Protein AF-A0A497RKB3-F1 (afdb_monomer_lite)

Radius of gyration: 11.38 Å; chains: 1; bounding box: 26×19×28 Å

Secondary structure (DSSP, 8-state):
--EEEEE-TTT-SSSEEEEEEEEEEE-SSEEEEEEEETTT--EEEEEEETTTTEEEEE-

pLDDT: mean 87.93, std 4.8, range [62.88, 93.31]

Foldseek 3Di:
DDKDWDDDVVVNPPGTFIWDFPDWDDDPFKIKTWTAGPPVRDIWMWIAGPVVRDIDIGD

Sequence (59 aa):
MEEIEFDCPVCNDNKKHKAKVIRKFEDKYRAFMEVQCLDCGRKGTIKRIKTINMELYEF

Structure (mmCIF, N/CA/C/O backbone):
data_AF-A0A497RKB3-F1
#
_entry.id   AF-A0A497RKB3-F1
#
loop_
_atom_site.group_PDB
_atom_site.id
_atom_site.type_symbol
_atom_site.label_atom_id
_atom_site.label_alt_id
_atom_site.label_comp_id
_atom_site.label_asym_id
_atom_site.label_entity_id
_atom_site.label_seq_id
_atom_site.pdbx_PDB_ins_code
_atom_site.Cartn_x
_atom_site.Cartn_y
_atom_site.Cartn_z
_atom_site.occupancy
_atom_site.B_iso_or_equiv
_atom_site.auth_seq_id
_atom_site.auth_comp_id
_atom_site.auth_asym_id
_atom_site.auth_atom_id
_atom_site.pdbx_PDB_model_num
ATOM 1 N N . MET A 1 1 ? 7.698 -5.957 10.893 1.00 62.88 1 MET A N 1
ATOM 2 C CA . MET A 1 1 ? 6.552 -5.962 9.957 1.00 62.88 1 MET A CA 1
ATOM 3 C C . MET A 1 1 ? 6.378 -4.527 9.507 1.00 62.88 1 MET A C 1
ATOM 5 O O . MET A 1 1 ? 6.486 -3.658 10.355 1.00 62.88 1 MET A O 1
ATOM 9 N N . GLU A 1 2 ? 6.258 -4.281 8.208 1.00 86.31 2 GLU A N 1
ATOM 10 C CA . GLU A 1 2 ? 6.192 -2.921 7.660 1.00 86.31 2 GLU A CA 1
ATOM 11 C C . GLU A 1 2 ? 4.740 -2.425 7.731 1.00 86.31 2 GLU A C 1
ATOM 13 O O . GLU A 1 2 ? 3.812 -3.176 7.418 1.00 86.31 2 GLU A O 1
ATOM 18 N N . GLU A 1 3 ? 4.545 -1.198 8.204 1.00 89.00 3 GLU A N 1
ATOM 19 C CA . GLU A 1 3 ? 3.238 -0.553 8.346 1.00 89.00 3 GLU A CA 1
ATOM 20 C C . GLU A 1 3 ? 3.242 0.719 7.507 1.00 89.00 3 GLU A C 1
ATOM 22 O O . GLU A 1 3 ? 4.220 1.467 7.517 1.00 89.00 3 GLU A O 1
ATOM 27 N N . ILE A 1 4 ? 2.161 0.952 6.770 1.00 89.50 4 ILE A N 1
ATOM 28 C CA . ILE A 1 4 ? 1.996 2.148 5.950 1.00 89.50 4 ILE A CA 1
ATOM 29 C C . ILE A 1 4 ? 0.717 2.877 6.327 1.00 89.50 4 ILE A C 1
ATOM 31 O O . ILE A 1 4 ? -0.253 2.273 6.782 1.00 89.50 4 ILE A O 1
ATOM 35 N N . GLU A 1 5 ? 0.713 4.180 6.097 1.00 89.62 5 GLU A N 1
ATOM 36 C CA . GLU A 1 5 ? -0.494 4.988 6.173 1.00 89.62 5 GLU A CA 1
ATOM 37 C C . GLU A 1 5 ? -1.080 5.144 4.771 1.00 89.62 5 GLU A C 1
ATOM 39 O O . GLU A 1 5 ? -0.378 5.544 3.841 1.00 89.62 5 GLU A O 1
ATOM 44 N N . PHE A 1 6 ? -2.361 4.831 4.609 1.00 86.06 6 PHE A N 1
ATOM 45 C CA . PHE A 1 6 ? -3.060 4.954 3.333 1.00 86.06 6 PHE A CA 1
ATOM 46 C C . PHE A 1 6 ? -4.502 5.405 3.548 1.00 86.06 6 PHE A C 1
ATOM 48 O O . PHE A 1 6 ? -5.077 5.198 4.618 1.00 86.06 6 PHE A O 1
ATOM 55 N N . ASP A 1 7 ? -5.079 6.031 2.529 1.00 85.25 7 ASP A N 1
ATOM 56 C CA . ASP A 1 7 ? -6.509 6.314 2.520 1.00 85.25 7 ASP A CA 1
ATOM 57 C C . ASP A 1 7 ? -7.243 5.020 2.157 1.00 85.25 7 ASP A C 1
ATOM 59 O O . ASP A 1 7 ? -7.027 4.453 1.083 1.00 85.25 7 ASP A O 1
ATOM 63 N N . CYS A 1 8 ? -8.013 4.480 3.103 1.00 84.19 8 CYS A N 1
ATOM 64 C CA . CYS A 1 8 ? -8.692 3.208 2.906 1.00 84.19 8 CYS A CA 1
ATOM 65 C C . CYS A 1 8 ? -9.999 3.448 2.143 1.00 84.19 8 CYS A C 1
ATOM 67 O O . CYS A 1 8 ? -10.944 3.961 2.748 1.00 84.19 8 CYS A O 1
ATOM 69 N N . PRO A 1 9 ? -10.127 3.005 0.875 1.00 84.31 9 PRO A N 1
ATOM 70 C CA . PRO A 1 9 ? -11.345 3.235 0.096 1.00 84.31 9 PRO A CA 1
ATOM 71 C C . PRO A 1 9 ? -12.567 2.509 0.680 1.00 84.31 9 PRO A C 1
ATOM 73 O O . PRO A 1 9 ? -13.698 2.822 0.329 1.00 84.31 9 PRO A O 1
ATOM 76 N N . VAL A 1 10 ? -12.347 1.538 1.576 1.00 86.62 10 VAL A N 1
ATOM 77 C CA . VAL A 1 10 ? -13.411 0.815 2.286 1.00 86.62 10 VAL A CA 1
ATOM 78 C C . VAL A 1 10 ? -13.906 1.589 3.505 1.00 86.62 10 VAL A C 1
ATOM 80 O O . VAL A 1 10 ? -15.107 1.603 3.752 1.00 86.62 10 VAL A O 1
ATOM 83 N N . CYS A 1 11 ? -13.005 2.205 4.277 1.00 86.06 11 CYS A N 1
ATOM 84 C CA . CYS A 1 11 ? -13.409 3.009 5.432 1.00 86.06 11 CYS A CA 1
ATOM 85 C C . CYS A 1 11 ? -14.016 4.344 4.973 1.00 86.06 11 CYS A C 1
ATOM 87 O O . CYS A 1 11 ? -15.046 4.762 5.498 1.00 86.06 11 CYS A O 1
ATOM 89 N N . ASN A 1 12 ? -13.426 4.950 3.931 1.00 80.69 12 ASN A N 1
ATOM 90 C CA . ASN A 1 12 ? -13.914 6.147 3.243 1.00 80.69 12 ASN A CA 1
ATOM 91 C C . ASN A 1 12 ? -14.254 7.326 4.183 1.00 80.69 12 ASN A C 1
ATOM 93 O O . ASN A 1 12 ? -15.154 8.120 3.912 1.00 80.69 12 ASN A O 1
ATOM 97 N N . ASP A 1 13 ? -13.540 7.457 5.302 1.00 83.88 13 ASP A N 1
ATOM 98 C CA . ASP A 1 13 ? -13.721 8.527 6.291 1.00 83.88 13 ASP A CA 1
ATOM 99 C C . ASP A 1 13 ? -12.732 9.694 6.125 1.00 83.88 13 ASP A C 1
ATOM 101 O O . ASP A 1 13 ? -12.644 10.556 7.000 1.00 83.88 13 ASP A O 1
ATOM 105 N N . ASN A 1 14 ? -12.031 9.769 4.982 1.00 80.00 14 ASN A N 1
ATOM 106 C CA . ASN A 1 14 ? -11.015 10.789 4.664 1.00 80.00 14 ASN A CA 1
ATOM 107 C C . ASN A 1 14 ? -9.872 10.874 5.697 1.00 80.00 14 ASN A C 1
ATOM 109 O O . ASN A 1 14 ? -9.210 11.910 5.831 1.00 80.00 14 ASN A O 1
ATOM 113 N N . LYS A 1 15 ? -9.635 9.800 6.455 1.00 87.25 15 LYS A N 1
ATOM 114 C CA . LYS A 1 15 ? -8.497 9.685 7.366 1.00 87.25 15 LYS A CA 1
ATOM 115 C C . LYS A 1 15 ? -7.504 8.676 6.824 1.00 87.25 15 LYS A C 1
ATOM 117 O O . LYS A 1 15 ? -7.849 7.679 6.193 1.00 87.25 15 LYS A O 1
ATOM 122 N N . LYS A 1 16 ? -6.234 8.918 7.140 1.00 85.31 16 LYS A N 1
ATOM 123 C CA . LYS A 1 16 ? -5.189 7.930 6.904 1.00 85.31 16 LYS A CA 1
ATOM 124 C C . LYS A 1 16 ? -5.343 6.793 7.906 1.00 85.31 16 LYS A C 1
ATOM 126 O O . LYS A 1 16 ? -5.262 7.011 9.114 1.00 85.31 16 LYS A O 1
ATOM 131 N N . HIS A 1 17 ? -5.526 5.589 7.387 1.00 88.56 17 HIS A N 1
ATOM 132 C CA . HIS A 1 17 ? -5.543 4.359 8.162 1.00 88.56 17 HIS A CA 1
ATOM 133 C C . HIS A 1 17 ? -4.180 3.701 8.162 1.00 88.56 17 HIS A C 1
ATOM 135 O O . HIS A 1 17 ? -3.418 3.814 7.197 1.00 88.56 17 HIS A O 1
ATOM 141 N N . LYS A 1 18 ? -3.907 2.934 9.217 1.00 91.12 18 LYS A N 1
ATOM 142 C CA . LYS A 1 18 ? -2.736 2.063 9.241 1.00 91.12 18 LYS A CA 1
ATOM 143 C C . LYS A 1 18 ? -3.052 0.772 8.505 1.00 91.12 18 LYS A C 1
ATOM 145 O O . LYS A 1 18 ? -4.026 0.079 8.799 1.00 91.12 18 LYS A O 1
ATOM 150 N N . ALA A 1 19 ? -2.197 0.432 7.557 1.00 91.38 19 ALA A N 1
ATOM 151 C CA . ALA A 1 19 ? -2.191 -0.844 6.875 1.00 91.38 19 ALA A CA 1
ATOM 152 C C . ALA A 1 19 ? -0.928 -1.613 7.232 1.00 91.38 19 ALA A C 1
ATOM 154 O O . ALA A 1 19 ? 0.183 -1.088 7.180 1.00 91.38 19 ALA A O 1
ATOM 155 N N . LYS A 1 20 ? -1.091 -2.901 7.503 1.00 93.25 20 LYS A N 1
ATOM 156 C CA . LYS A 1 20 ? 0.018 -3.837 7.605 1.00 93.25 20 LYS A CA 1
ATOM 157 C C . LYS A 1 20 ? 0.378 -4.350 6.218 1.00 93.25 20 LYS A C 1
ATOM 159 O O . LYS A 1 20 ? -0.469 -4.932 5.542 1.00 93.25 20 LYS A O 1
ATOM 164 N N . VAL A 1 21 ? 1.632 -4.188 5.813 1.00 92.69 21 VAL A N 1
ATOM 165 C CA . VAL A 1 21 ? 2.137 -4.747 4.556 1.00 92.69 21 VAL A CA 1
ATOM 166 C C . VAL A 1 21 ? 2.341 -6.250 4.744 1.00 92.69 21 VAL A C 1
ATOM 168 O O . VAL A 1 21 ? 3.175 -6.688 5.539 1.00 92.69 21 VAL A O 1
ATOM 171 N N . ILE A 1 22 ? 1.553 -7.048 4.025 1.00 92.75 22 ILE A N 1
ATOM 172 C CA . ILE A 1 22 ? 1.658 -8.512 4.013 1.00 92.75 22 ILE A CA 1
ATOM 173 C C . ILE A 1 22 ? 2.750 -8.929 3.032 1.00 92.75 22 ILE A C 1
ATOM 175 O O . ILE A 1 22 ? 3.612 -9.747 3.356 1.00 92.75 22 ILE A O 1
ATOM 179 N N . ARG A 1 23 ? 2.719 -8.355 1.828 1.00 91.12 23 ARG A N 1
ATOM 180 C CA . ARG A 1 23 ? 3.692 -8.608 0.768 1.00 91.12 23 ARG A CA 1
ATOM 181 C C . ARG A 1 23 ? 4.020 -7.311 0.066 1.00 91.12 23 ARG A C 1
ATOM 183 O O . ARG A 1 23 ? 3.138 -6.507 -0.205 1.00 91.12 23 ARG A O 1
ATOM 190 N N . LYS A 1 24 ? 5.288 -7.144 -0.280 1.00 91.81 24 LYS A N 1
ATOM 191 C CA . LYS A 1 24 ? 5.740 -6.067 -1.150 1.00 91.81 24 LYS A CA 1
ATOM 192 C C . LYS A 1 24 ? 6.609 -6.639 -2.245 1.00 91.81 24 LYS A C 1
ATOM 194 O O . LYS A 1 24 ? 7.400 -7.551 -2.010 1.00 91.81 24 LYS A O 1
ATOM 199 N N . PHE A 1 25 ? 6.437 -6.097 -3.430 1.00 90.00 25 PHE A N 1
ATOM 200 C CA . PHE A 1 25 ? 7.186 -6.462 -4.605 1.00 90.00 25 PHE A CA 1
ATOM 201 C C . PHE A 1 25 ? 7.432 -5.196 -5.413 1.00 90.00 25 PHE A C 1
ATOM 203 O O . PHE A 1 25 ? 6.496 -4.476 -5.747 1.00 90.00 25 PHE A O 1
ATOM 210 N N . GLU A 1 26 ? 8.689 -4.900 -5.703 1.00 91.06 26 GLU A N 1
ATOM 211 C CA . GLU A 1 26 ? 9.057 -3.719 -6.467 1.00 91.06 26 GLU A CA 1
ATOM 212 C C . GLU A 1 26 ? 10.071 -4.088 -7.542 1.00 91.06 26 GLU A C 1
ATOM 214 O O . GLU A 1 26 ? 11.101 -4.690 -7.261 1.00 91.06 26 GLU A O 1
ATOM 219 N N . ASP A 1 27 ? 9.767 -3.674 -8.767 1.00 91.12 27 ASP A N 1
ATOM 220 C CA . ASP A 1 27 ? 10.625 -3.769 -9.938 1.00 91.12 27 ASP A CA 1
ATOM 221 C C . ASP A 1 27 ? 10.921 -2.375 -10.508 1.00 91.12 27 ASP A C 1
ATOM 223 O O . ASP A 1 27 ? 10.315 -1.357 -10.149 1.00 91.12 27 ASP A O 1
ATOM 227 N N . LYS A 1 28 ? 11.796 -2.351 -11.519 1.00 89.81 28 LYS A N 1
ATOM 228 C CA . LYS A 1 28 ? 12.099 -1.169 -12.340 1.00 89.81 28 LYS A CA 1
ATOM 229 C C . LYS A 1 28 ? 10.854 -0.503 -12.949 1.00 89.81 28 LYS A C 1
ATOM 231 O O . LYS A 1 28 ? 10.852 0.707 -13.145 1.00 89.81 28 LYS A O 1
ATOM 236 N N . TYR A 1 29 ? 9.803 -1.272 -13.241 1.00 89.06 29 TYR A N 1
ATOM 237 C CA . TYR A 1 29 ? 8.614 -0.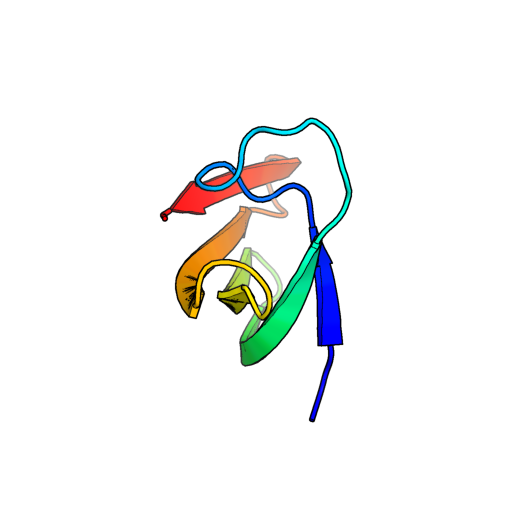782 -13.952 1.00 89.06 29 TYR A CA 1
ATOM 238 C C . TYR A 1 29 ? 7.388 -0.577 -13.056 1.00 89.06 29 TYR A C 1
ATOM 240 O O . TYR A 1 29 ? 6.541 0.267 -13.351 1.00 89.06 29 TYR A O 1
ATOM 248 N N . ARG A 1 30 ? 7.265 -1.352 -11.975 1.00 89.88 30 ARG A N 1
ATOM 249 C CA . ARG A 1 30 ? 6.054 -1.410 -11.151 1.00 89.88 30 ARG A CA 1
ATOM 250 C C . ARG A 1 30 ? 6.381 -1.732 -9.701 1.00 89.88 30 ARG A C 1
ATOM 252 O O . ARG A 1 30 ? 7.292 -2.506 -9.439 1.00 89.88 30 ARG A O 1
ATOM 259 N N . ALA A 1 31 ? 5.605 -1.180 -8.784 1.00 90.81 31 ALA A N 1
ATOM 260 C CA . 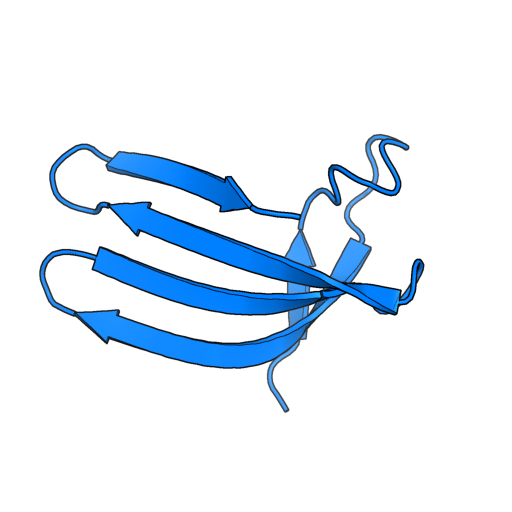ALA A 1 31 ? 5.542 -1.617 -7.399 1.00 90.81 31 ALA A CA 1
ATOM 261 C C . ALA A 1 31 ? 4.157 -2.213 -7.129 1.00 90.81 31 ALA A C 1
ATOM 263 O O . ALA A 1 31 ? 3.150 -1.746 -7.656 1.00 90.81 31 ALA A O 1
ATOM 264 N N . PHE A 1 32 ? 4.110 -3.264 -6.331 1.00 90.69 32 PHE A N 1
ATOM 265 C CA . PHE A 1 32 ? 2.909 -3.935 -5.869 1.00 90.69 32 PHE A CA 1
ATOM 266 C C . PHE A 1 32 ? 3.059 -4.165 -4.371 1.00 90.69 32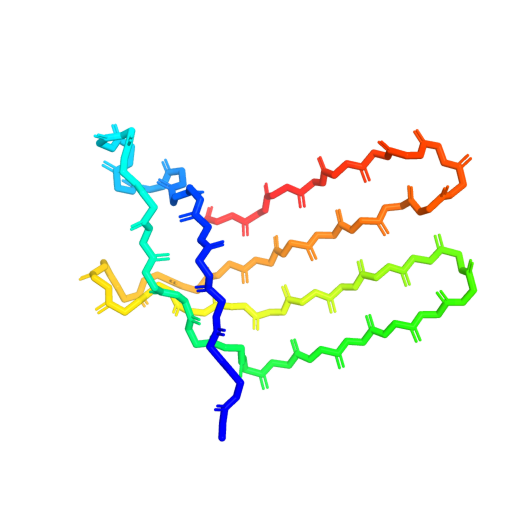 PHE A C 1
ATOM 268 O O . PHE A 1 32 ? 4.044 -4.750 -3.921 1.00 90.69 32 PHE A O 1
ATOM 275 N N . MET A 1 33 ? 2.076 -3.728 -3.597 1.00 91.88 33 MET A N 1
ATOM 276 C CA . MET A 1 33 ? 2.005 -4.011 -2.171 1.00 91.88 33 MET A CA 1
ATOM 277 C C . MET A 1 33 ? 0.642 -4.581 -1.823 1.00 91.88 33 MET A C 1
ATOM 279 O O . MET A 1 33 ? -0.387 -3.991 -2.130 1.00 91.88 33 MET A O 1
ATOM 283 N N . GLU A 1 34 ? 0.651 -5.735 -1.176 1.00 93.31 34 GLU A N 1
ATOM 284 C CA . GLU A 1 34 ? -0.512 -6.320 -0.533 1.00 93.31 34 GLU A CA 1
ATOM 285 C C . GLU A 1 34 ? -0.551 -5.829 0.907 1.00 93.31 34 GLU A C 1
ATOM 287 O O . GLU A 1 34 ? 0.394 -6.025 1.680 1.00 93.31 34 GLU A O 1
ATOM 292 N N . VAL A 1 35 ? -1.646 -5.167 1.251 1.00 92.38 35 VAL A N 1
ATOM 293 C CA . VAL A 1 35 ? -1.829 -4.462 2.510 1.00 92.38 35 VAL A CA 1
ATOM 294 C C . VAL A 1 35 ? -3.114 -4.915 3.182 1.00 92.38 35 VAL A C 1
ATOM 296 O O . VAL A 1 35 ? -4.104 -5.228 2.527 1.00 92.38 35 VAL A O 1
ATOM 299 N N . GLN A 1 36 ? -3.112 -4.944 4.507 1.00 92.19 36 GLN A N 1
ATOM 300 C CA . GLN A 1 36 ? -4.306 -5.182 5.304 1.00 92.19 36 GLN A CA 1
ATOM 301 C C . GLN A 1 36 ? -4.569 -3.977 6.188 1.00 92.19 36 GLN A C 1
ATOM 303 O O . GLN A 1 36 ? -3.751 -3.671 7.054 1.00 92.19 36 GLN A O 1
ATOM 308 N N . CYS A 1 37 ? -5.709 -3.320 5.990 1.00 92.00 37 CYS A N 1
ATOM 309 C CA . CYS A 1 37 ? -6.164 -2.261 6.878 1.00 92.00 37 CYS A CA 1
ATOM 310 C C . CYS A 1 37 ? -6.325 -2.825 8.292 1.00 92.00 37 CYS A C 1
ATOM 312 O O . CYS A 1 37 ? -6.988 -3.847 8.479 1.00 92.00 37 CYS A O 1
ATOM 314 N N . LEU A 1 38 ? -5.709 -2.178 9.277 1.00 90.44 38 LEU A N 1
ATOM 315 C CA . LEU A 1 38 ? -5.802 -2.588 10.674 1.00 90.44 38 LEU A CA 1
ATOM 316 C C . LEU A 1 38 ? -7.114 -2.134 11.328 1.00 90.44 38 LEU A C 1
ATOM 318 O O . LEU A 1 38 ? -7.522 -2.745 12.308 1.00 90.44 38 LEU A O 1
ATOM 322 N N . ASP A 1 39 ? -7.790 -1.128 10.766 1.00 88.44 39 ASP A N 1
ATOM 323 C CA . ASP A 1 39 ? -9.078 -0.635 11.262 1.00 88.44 39 ASP A CA 1
ATOM 324 C C . ASP A 1 39 ? -10.256 -1.498 10.781 1.00 88.44 39 ASP A C 1
ATOM 326 O O . ASP A 1 39 ? -10.978 -2.071 11.593 1.00 88.44 39 ASP A O 1
ATOM 330 N N . CYS A 1 40 ? -10.448 -1.644 9.462 1.00 89.38 40 CYS A N 1
ATOM 331 C CA . CYS A 1 40 ? -11.561 -2.434 8.910 1.00 89.38 40 CYS A CA 1
ATOM 332 C C . CYS A 1 40 ? -11.217 -3.911 8.662 1.00 89.38 40 CYS A C 1
ATOM 334 O O . CYS A 1 40 ? -12.086 -4.700 8.293 1.00 89.38 40 CYS A O 1
ATOM 336 N N . GLY A 1 41 ? -9.945 -4.300 8.805 1.00 88.25 41 GLY A N 1
ATOM 337 C CA . GLY A 1 41 ? -9.471 -5.671 8.591 1.00 88.25 41 GLY A CA 1
ATOM 338 C C . GLY A 1 41 ? -9.381 -6.104 7.123 1.00 88.25 41 GLY A C 1
ATOM 339 O O . GLY A 1 41 ? -8.913 -7.215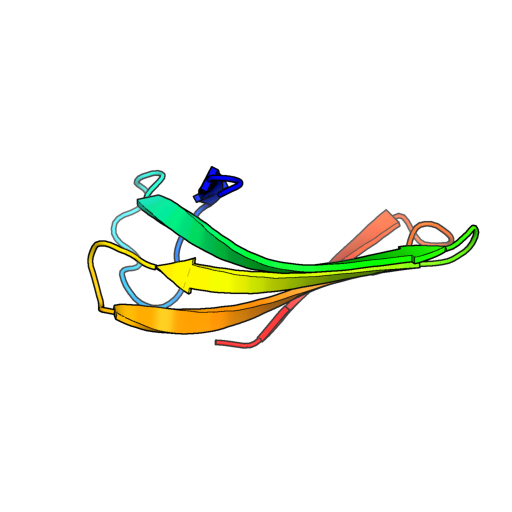 6.852 1.00 88.25 41 GLY A O 1
ATOM 340 N N . ARG A 1 42 ? -9.808 -5.256 6.174 1.00 90.12 42 ARG A N 1
ATOM 341 C CA . ARG A 1 42 ? -9.848 -5.569 4.740 1.00 90.12 42 ARG A CA 1
ATOM 342 C C . ARG A 1 42 ? -8.442 -5.677 4.161 1.00 90.12 42 ARG A C 1
ATOM 344 O O . ARG A 1 42 ? -7.576 -4.847 4.441 1.00 90.12 42 ARG A O 1
ATOM 351 N N . LYS A 1 43 ? -8.234 -6.693 3.328 1.00 91.44 43 LYS A N 1
ATOM 352 C CA . LYS A 1 43 ? -7.018 -6.853 2.532 1.00 91.44 43 LYS A CA 1
ATOM 353 C C . LYS A 1 43 ? -7.239 -6.240 1.162 1.00 91.44 43 LYS A C 1
ATOM 355 O O . LYS A 1 43 ? -8.279 -6.477 0.558 1.00 91.44 43 LYS A O 1
ATOM 360 N N . GLY A 1 44 ? -6.257 -5.495 0.695 1.00 90.12 44 GLY A N 1
ATOM 361 C CA . GLY A 1 44 ? -6.243 -4.919 -0.633 1.00 90.12 44 GLY A CA 1
ATOM 362 C C . GLY A 1 44 ? -4.833 -4.873 -1.183 1.00 90.12 44 GLY A C 1
ATOM 363 O O . GLY A 1 44 ? -3.856 -5.242 -0.524 1.00 90.12 44 GLY A O 1
ATOM 364 N N . THR A 1 45 ? -4.730 -4.415 -2.415 1.00 90.44 45 THR A N 1
ATOM 365 C CA . THR A 1 45 ? -3.470 -4.298 -3.129 1.00 90.44 45 THR A CA 1
ATOM 366 C C . THR A 1 45 ? -3.337 -2.929 -3.747 1.00 90.44 45 THR A C 1
ATOM 368 O O . THR A 1 45 ? -4.259 -2.421 -4.378 1.00 90.44 45 THR A O 1
ATOM 371 N N . ILE A 1 46 ? -2.159 -2.344 -3.571 1.00 89.06 46 ILE A N 1
ATOM 372 C CA . ILE A 1 46 ? -1.798 -1.059 -4.146 1.00 89.06 46 ILE A CA 1
ATOM 373 C C . ILE A 1 46 ? -0.732 -1.335 -5.202 1.00 89.06 46 ILE A C 1
ATOM 375 O O . ILE A 1 46 ? 0.359 -1.834 -4.908 1.00 89.06 46 ILE A O 1
ATOM 379 N N . LYS A 1 47 ? -1.074 -1.057 -6.456 1.00 90.44 47 LYS A N 1
ATOM 380 C CA . LYS A 1 47 ? -0.210 -1.208 -7.626 1.00 90.44 47 LYS A CA 1
ATOM 381 C C . LYS A 1 47 ? 0.211 0.170 -8.096 1.00 90.44 47 LYS A C 1
ATOM 383 O O . LYS A 1 47 ? -0.628 0.987 -8.446 1.00 90.44 47 LYS A O 1
ATOM 388 N N . ARG A 1 48 ? 1.511 0.417 -8.182 1.00 90.06 48 ARG A N 1
ATOM 389 C CA . ARG A 1 48 ? 2.068 1.649 -8.733 1.00 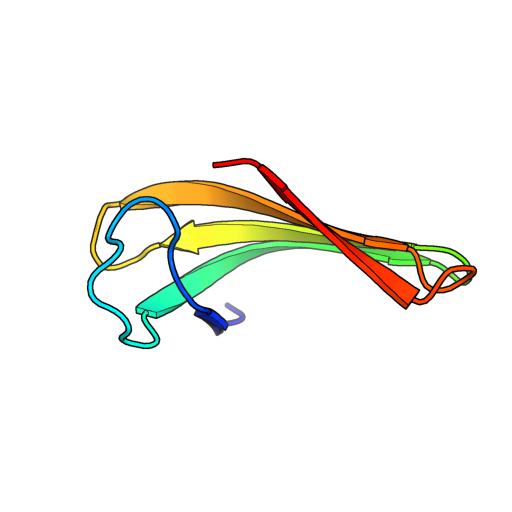90.06 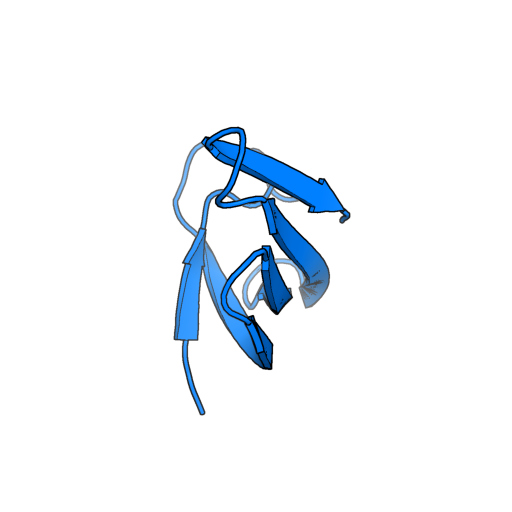48 ARG A CA 1
ATOM 390 C C . ARG A 1 48 ? 2.840 1.344 -10.003 1.00 90.06 48 ARG A C 1
ATOM 392 O O . ARG A 1 48 ? 3.865 0.668 -9.964 1.00 90.06 48 ARG A O 1
ATOM 399 N N . ILE A 1 49 ? 2.363 1.843 -11.134 1.00 90.38 49 ILE A N 1
ATOM 400 C CA . ILE A 1 49 ? 3.033 1.718 -12.427 1.00 90.38 49 ILE A CA 1
ATOM 401 C C . ILE A 1 49 ? 3.946 2.937 -12.592 1.00 90.38 49 ILE A C 1
ATOM 403 O O . ILE A 1 49 ? 3.476 4.044 -12.854 1.00 90.38 49 ILE A O 1
ATOM 407 N N . LYS A 1 50 ? 5.261 2.739 -12.431 1.00 88.19 50 LYS A N 1
ATOM 408 C CA . LYS A 1 50 ? 6.260 3.824 -12.434 1.00 88.19 50 LYS A CA 1
ATOM 409 C C . LYS A 1 50 ? 6.380 4.500 -13.801 1.00 88.19 50 LYS A C 1
ATOM 411 O O . LYS A 1 50 ? 6.650 5.690 -13.866 1.00 88.19 50 LYS A O 1
ATOM 416 N N . THR A 1 51 ? 6.148 3.759 -14.886 1.00 86.44 51 THR A N 1
ATOM 417 C CA . THR A 1 51 ? 6.295 4.264 -16.264 1.00 86.44 51 THR A CA 1
ATOM 418 C C . THR A 1 51 ? 5.285 5.345 -16.636 1.00 86.44 51 THR A C 1
ATOM 420 O O . THR A 1 51 ? 5.618 6.236 -17.406 1.00 86.44 51 THR A O 1
ATOM 423 N N . ILE A 1 52 ? 4.070 5.276 -16.092 1.00 88.81 52 ILE A N 1
ATOM 424 C CA . ILE A 1 52 ? 2.980 6.229 -16.362 1.00 88.81 52 ILE A CA 1
ATOM 425 C C . ILE A 1 52 ? 2.543 6.986 -15.102 1.00 88.81 52 ILE A C 1
ATOM 427 O O . ILE A 1 52 ? 1.519 7.658 -15.110 1.00 88.81 52 ILE A O 1
ATOM 431 N N . ASN A 1 53 ? 3.306 6.847 -14.012 1.00 83.94 53 ASN A N 1
ATOM 432 C CA . ASN A 1 53 ? 3.027 7.419 -12.696 1.00 83.94 53 ASN A CA 1
ATOM 433 C C . ASN A 1 53 ? 1.570 7.209 -12.226 1.00 83.94 53 ASN A C 1
ATOM 435 O O . ASN A 1 53 ? 0.954 8.107 -11.659 1.00 83.94 53 ASN A O 1
ATOM 439 N N . MET A 1 54 ? 1.025 6.018 -12.488 1.00 87.19 54 MET A N 1
ATOM 440 C CA . MET A 1 54 ? -0.354 5.648 -12.163 1.00 87.19 54 MET A CA 1
ATOM 441 C C . MET A 1 54 ? -0.381 4.767 -10.916 1.00 87.19 54 MET A C 1
ATOM 443 O O . MET A 1 54 ? 0.413 3.830 -10.797 1.00 87.19 54 MET A O 1
ATOM 447 N N . GLU A 1 55 ? -1.315 5.044 -10.012 1.00 84.06 55 GLU A N 1
ATOM 448 C CA . GLU A 1 55 ? -1.579 4.240 -8.820 1.00 84.06 55 GLU A CA 1
ATOM 449 C C . GLU A 1 55 ? -2.971 3.616 -8.931 1.00 84.06 55 GLU A C 1
ATOM 451 O O . GLU A 1 55 ? -3.956 4.303 -9.188 1.00 84.06 55 GLU A O 1
ATOM 456 N N . LEU A 1 56 ? -3.033 2.298 -8.778 1.00 84.38 56 LEU A N 1
ATOM 457 C CA . LEU A 1 56 ? -4.244 1.496 -8.820 1.00 84.38 56 LEU A CA 1
ATOM 458 C C . LEU A 1 56 ? -4.462 0.871 -7.442 1.00 84.38 56 LEU A C 1
ATOM 460 O O . LEU A 1 56 ? -3.546 0.269 -6.874 1.00 84.38 56 LEU A O 1
ATOM 464 N N . TYR A 1 57 ? -5.680 0.996 -6.932 1.00 83.12 57 TYR A N 1
ATOM 465 C CA . TYR A 1 57 ? -6.095 0.488 -5.630 1.00 83.12 57 TYR A CA 1
ATOM 466 C C . TYR A 1 57 ? -7.173 -0.581 -5.851 1.00 83.12 57 TYR A C 1
ATOM 468 O O . TYR A 1 57 ? -8.195 -0.304 -6.472 1.00 83.12 57 TYR A O 1
ATOM 476 N N . GLU A 1 58 ? -6.946 -1.799 -5.358 1.00 82.19 58 GLU A N 1
ATOM 477 C CA . GLU A 1 58 ? -7.890 -2.928 -5.430 1.00 82.19 58 GLU A CA 1
ATOM 478 C C . GLU A 1 58 ? -8.220 -3.400 -4.000 1.00 82.19 58 GLU A C 1
ATOM 480 O O . GLU A 1 58 ? -7.320 -3.894 -3.319 1.00 82.19 58 GLU A O 1
ATOM 485 N N . PHE A 1 59 ? -9.465 -3.218 -3.527 1.00 77.19 59 PHE A N 1
ATOM 486 C CA . PHE A 1 59 ? -9.917 -3.440 -2.132 1.00 77.19 59 PHE A CA 1
ATOM 487 C C . PHE A 1 59 ? -11.317 -4.082 -2.040 1.00 77.19 59 PHE A C 1
ATOM 489 O O . PHE A 1 59 ? -12.109 -3.893 -2.986 1.00 77.19 59 PHE A O 1
#